Protein AF-A0A961TAI5-F1 (afdb_monomer_lite)

Secondary structure (DSSP, 8-state):
---EEEEE-B--TTS-HHHHHHHHHHHHHHHHTTT-EEES-SS-B-SHHHHHHHHHHHHHT--SEEEE-

Structure (mmCIF, N/CA/C/O backbone):
data_AF-A0A961TAI5-F1
#
_entry.id   AF-A0A961TAI5-F1
#
loop_
_atom_site.group_PDB
_atom_site.id
_atom_site.type_symbol
_atom_site.label_atom_id
_atom_site.label_alt_id
_atom_site.label_comp_id
_atom_site.label_asym_id
_atom_site.label_entity_id
_atom_site.label_seq_id
_atom_site.pdbx_PDB_ins_code
_atom_site.Cartn_x
_atom_site.Cartn_y
_atom_site.Cartn_z
_atom_site.occupancy
_atom_site.B_iso_or_equiv
_atom_site.auth_seq_id
_atom_site.auth_comp_id
_atom_site.auth_asym_id
_atom_site.auth_atom_id
_atom_site.pdbx_PDB_model_num
ATOM 1 N N . MET A 1 1 ? -18.895 0.055 13.830 1.00 77.12 1 MET A N 1
ATOM 2 C CA . MET A 1 1 ? -17.802 0.932 14.310 1.00 77.12 1 MET A CA 1
ATOM 3 C C . MET A 1 1 ? -16.898 1.250 13.132 1.00 77.12 1 MET A C 1
ATOM 5 O O . MET A 1 1 ? -16.663 0.354 12.328 1.00 77.12 1 MET A O 1
ATOM 9 N N . ARG A 1 2 ? -16.442 2.499 12.990 1.00 89.25 2 ARG A N 1
ATOM 10 C CA . ARG A 1 2 ? -15.465 2.872 11.956 1.00 89.25 2 ARG A CA 1
ATOM 11 C C . ARG A 1 2 ? -14.096 2.310 12.358 1.00 89.25 2 ARG A C 1
ATOM 13 O O . ARG A 1 2 ? -13.663 2.597 13.466 1.00 89.25 2 ARG A O 1
ATOM 20 N N . LYS A 1 3 ? -13.474 1.508 11.489 1.00 95.81 3 LYS A N 1
ATOM 21 C CA . LYS A 1 3 ? -12.130 0.935 11.675 1.00 95.81 3 LYS A CA 1
ATOM 22 C C . LYS A 1 3 ? -11.094 1.669 10.824 1.00 95.81 3 LYS A C 1
ATOM 24 O O . LYS A 1 3 ? -11.474 2.321 9.846 1.00 95.81 3 LYS A O 1
ATOM 29 N N . ILE A 1 4 ? -9.822 1.520 11.176 1.00 97.38 4 ILE A N 1
ATOM 30 C CA . ILE A 1 4 ? -8.672 1.897 10.353 1.00 97.38 4 ILE A CA 1
ATOM 31 C C . ILE A 1 4 ? -8.218 0.656 9.578 1.00 97.38 4 ILE A C 1
ATOM 33 O O . ILE A 1 4 ? -7.772 -0.332 10.164 1.00 97.38 4 ILE A O 1
ATOM 37 N N . LEU A 1 5 ? -8.351 0.699 8.255 1.00 97.75 5 LEU A N 1
ATOM 38 C CA . LEU A 1 5 ? -7.800 -0.301 7.348 1.00 97.75 5 LEU A CA 1
ATOM 39 C C . LEU A 1 5 ? -6.434 0.186 6.873 1.00 97.75 5 LEU A C 1
ATOM 41 O O . LEU A 1 5 ? -6.343 1.177 6.147 1.00 97.75 5 LEU A O 1
ATOM 45 N N . GLY A 1 6 ? -5.383 -0.508 7.285 1.00 98.06 6 GLY A N 1
ATOM 46 C CA . GLY A 1 6 ? -4.048 -0.311 6.748 1.00 98.06 6 GLY A CA 1
ATOM 47 C C . GLY A 1 6 ? -3.899 -1.045 5.425 1.00 98.06 6 GLY A C 1
ATOM 48 O O . GLY A 1 6 ? -4.242 -2.222 5.349 1.00 98.06 6 GLY A O 1
ATOM 49 N N . ILE A 1 7 ? -3.382 -0.377 4.400 1.00 98.25 7 ILE A N 1
ATOM 50 C CA . ILE A 1 7 ? -3.098 -0.987 3.100 1.00 98.25 7 ILE A CA 1
ATOM 51 C C . ILE A 1 7 ? -1.597 -0.997 2.812 1.00 98.25 7 ILE A C 1
ATOM 53 O O . ILE A 1 7 ? -0.890 -0.031 3.102 1.00 98.25 7 ILE A O 1
ATOM 57 N N . LEU A 1 8 ? -1.125 -2.086 2.207 1.00 98.25 8 LEU A N 1
ATOM 58 C CA . LEU A 1 8 ? 0.206 -2.192 1.609 1.00 98.25 8 LEU A CA 1
ATOM 59 C C . LEU A 1 8 ? 0.049 -2.710 0.175 1.00 98.25 8 LEU A C 1
ATOM 61 O O . LEU A 1 8 ? -0.073 -3.922 -0.009 1.00 98.25 8 LEU A O 1
ATOM 65 N N . PRO A 1 9 ? 0.010 -1.812 -0.822 1.00 98.00 9 PRO A N 1
ATOM 66 C CA . PRO A 1 9 ? -0.058 -2.198 -2.226 1.00 98.00 9 PRO A CA 1
ATOM 67 C C . PRO A 1 9 ? 1.309 -2.672 -2.714 1.00 98.00 9 PRO A C 1
ATOM 69 O O . PRO A 1 9 ? 2.215 -1.861 -2.894 1.00 98.00 9 PRO A O 1
ATOM 72 N N . LEU A 1 10 ? 1.486 -3.974 -2.905 1.00 97.44 10 LEU A N 1
ATOM 73 C CA . LEU A 1 10 ? 2.750 -4.579 -3.308 1.00 97.44 10 LEU A CA 1
ATOM 74 C C . LEU A 1 10 ? 2.743 -4.855 -4.813 1.00 97.44 10 LEU A C 1
ATOM 76 O O . LEU A 1 10 ? 1.906 -5.582 -5.341 1.00 97.44 10 LEU A O 1
ATOM 80 N N . GLY A 1 11 ? 3.727 -4.301 -5.512 1.00 95.50 11 GLY A N 1
ATOM 81 C CA . GLY A 1 11 ? 3.914 -4.479 -6.945 1.00 95.50 11 GLY A CA 1
ATOM 82 C C . GLY A 1 11 ? 5.198 -5.229 -7.272 1.00 95.50 11 GLY A C 1
ATOM 83 O O . GLY A 1 11 ? 6.128 -5.316 -6.472 1.00 95.50 11 GLY A O 1
ATOM 84 N N . ARG A 1 12 ? 5.285 -5.729 -8.506 1.00 95.06 12 ARG A N 1
ATOM 85 C CA . ARG A 1 12 ? 6.568 -6.078 -9.127 1.00 95.06 12 ARG A CA 1
ATOM 86 C C . ARG A 1 12 ? 6.787 -5.167 -10.328 1.00 95.06 12 ARG A C 1
ATOM 88 O O . ARG A 1 12 ? 5.862 -5.026 -11.126 1.00 95.06 12 ARG A O 1
ATOM 95 N N . PRO A 1 13 ? 7.995 -4.616 -10.520 1.00 93.69 13 PRO A N 1
ATOM 96 C CA . PRO A 1 13 ? 8.275 -3.741 -11.658 1.00 93.69 13 PRO A CA 1
ATOM 97 C C . PRO A 1 13 ? 8.270 -4.491 -13.001 1.00 93.69 13 PRO A C 1
ATOM 99 O O . PRO A 1 13 ? 8.313 -3.873 -14.055 1.00 93.69 13 PRO A O 1
ATOM 102 N N . THR A 1 14 ? 8.222 -5.827 -12.976 1.00 94.69 14 THR A N 1
ATOM 103 C CA . THR A 1 14 ? 8.112 -6.682 -14.165 1.00 94.69 14 THR A CA 1
ATOM 104 C C . THR A 1 14 ? 6.672 -6.917 -14.626 1.00 94.69 14 THR A C 1
ATOM 106 O O . THR A 1 14 ? 6.468 -7.590 -15.635 1.00 94.69 14 THR A O 1
ATOM 109 N N . PHE A 1 15 ? 5.673 -6.436 -13.884 1.00 91.75 15 PHE A N 1
ATOM 110 C CA . PHE A 1 15 ? 4.268 -6.518 -14.280 1.00 91.75 15 PHE A CA 1
ATOM 111 C C . PHE A 1 15 ? 3.884 -5.350 -15.188 1.00 91.75 15 PHE A C 1
ATOM 113 O O . PHE A 1 15 ? 4.647 -4.404 -15.376 1.00 91.75 15 PHE A O 1
ATOM 120 N N . ASP A 1 16 ? 2.670 -5.409 -15.729 1.00 97.25 16 ASP A N 1
ATOM 121 C CA . ASP A 1 16 ? 2.034 -4.245 -16.335 1.00 97.25 16 ASP A CA 1
ATOM 122 C C . ASP A 1 16 ? 1.697 -3.231 -15.229 1.00 97.25 16 ASP A C 1
ATOM 124 O O . ASP A 1 16 ? 0.658 -3.315 -14.569 1.00 97.25 16 ASP A O 1
ATOM 128 N N . VAL A 1 17 ? 2.645 -2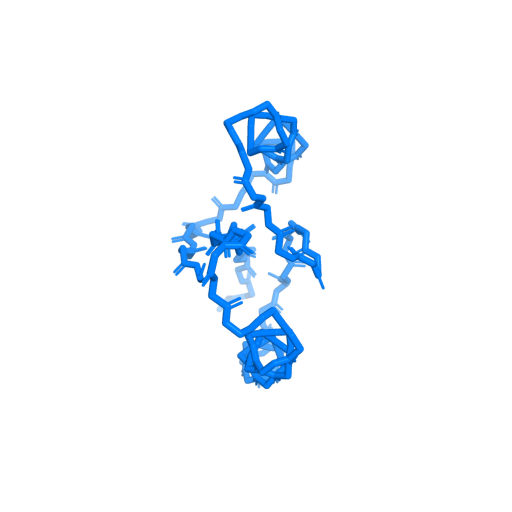.329 -14.966 1.00 96.50 17 VAL A N 1
ATOM 129 C CA . VAL A 1 17 ? 2.537 -1.317 -13.911 1.00 96.50 17 VAL A CA 1
ATOM 130 C C . VAL A 1 17 ? 1.352 -0.374 -14.151 1.00 96.50 17 VAL A C 1
ATOM 132 O O . VAL A 1 17 ? 0.562 -0.227 -13.219 1.00 96.50 17 VAL A O 1
ATOM 135 N N . PRO A 1 18 ? 1.141 0.195 -15.358 1.00 97.38 18 PRO A N 1
ATOM 136 C CA . PRO A 1 18 ? -0.037 1.024 -15.622 1.00 97.38 18 PRO A CA 1
ATOM 137 C C . PRO A 1 18 ? -1.362 0.320 -15.306 1.00 97.38 18 PRO A C 1
ATOM 139 O O . PRO A 1 18 ? -2.238 0.895 -14.657 1.00 97.38 18 PRO A O 1
ATOM 142 N N . TYR A 1 19 ? -1.508 -0.946 -15.707 1.00 97.44 19 TYR A N 1
ATOM 143 C CA . TYR A 1 19 ? -2.711 -1.715 -15.394 1.00 97.44 19 TYR A CA 1
ATOM 144 C C . TYR A 1 19 ? -2.850 -1.994 -13.889 1.00 97.44 19 TYR A C 1
ATOM 146 O O . TYR A 1 19 ? -3.947 -1.905 -13.332 1.00 97.44 19 TYR A O 1
ATOM 154 N N . ALA A 1 20 ? -1.749 -2.310 -13.205 1.00 97.44 20 ALA A N 1
ATOM 155 C CA . ALA A 1 20 ? -1.753 -2.533 -11.761 1.00 97.44 20 ALA A CA 1
ATOM 156 C C . ALA A 1 20 ? -2.142 -1.265 -10.976 1.00 97.44 20 ALA A C 1
ATOM 158 O O . ALA A 1 20 ? -2.901 -1.358 -10.012 1.00 97.44 20 ALA A O 1
ATOM 159 N N . GLU A 1 21 ? -1.698 -0.082 -11.410 1.00 97.62 21 GLU A N 1
ATOM 160 C CA . GLU A 1 21 ? -2.092 1.206 -10.823 1.00 97.62 21 GLU A CA 1
ATOM 161 C C . GLU A 1 21 ? -3.587 1.500 -11.025 1.00 97.62 21 GLU A C 1
ATOM 163 O O . GLU A 1 21 ? -4.263 1.924 -10.084 1.00 97.62 21 GLU A O 1
ATOM 168 N N . GLU A 1 22 ? -4.140 1.194 -12.207 1.00 98.31 22 GLU A N 1
ATOM 169 C CA . GLU A 1 22 ? -5.585 1.291 -12.463 1.00 98.31 22 GLU A CA 1
ATOM 170 C C . GLU A 1 22 ? -6.378 0.413 -11.481 1.00 98.31 22 GLU A C 1
ATOM 172 O O . GLU A 1 22 ? -7.354 0.859 -10.864 1.00 98.31 22 GLU A O 1
ATOM 177 N N . LYS A 1 23 ? -5.946 -0.841 -11.290 1.00 98.00 23 LYS A N 1
ATOM 178 C CA . LYS A 1 23 ? -6.611 -1.764 -10.361 1.00 98.00 23 LYS A CA 1
ATOM 179 C C . LYS A 1 23 ? -6.451 -1.346 -8.912 1.00 98.00 23 LYS A C 1
ATOM 181 O O . LYS A 1 23 ? -7.429 -1.436 -8.172 1.00 98.00 23 LYS A O 1
ATOM 186 N N . LEU A 1 24 ? -5.286 -0.839 -8.519 1.00 98.19 24 LEU A N 1
ATOM 187 C CA . LEU A 1 24 ? -5.084 -0.277 -7.188 1.00 98.19 24 LEU A CA 1
ATOM 188 C C . LEU A 1 24 ? -6.073 0.866 -6.919 1.00 98.19 24 LEU A C 1
ATOM 190 O O . LEU A 1 24 ? -6.744 0.864 -5.885 1.00 98.19 24 LEU A O 1
ATOM 194 N N . GLY A 1 25 ? -6.237 1.788 -7.872 1.00 98.00 25 GLY A N 1
ATOM 195 C CA . GLY A 1 25 ? -7.223 2.867 -7.774 1.00 98.00 25 GLY A CA 1
ATOM 196 C C . GLY A 1 25 ? -8.648 2.343 -7.568 1.00 98.00 25 GLY A C 1
ATOM 197 O O . GLY A 1 25 ? -9.355 2.792 -6.663 1.00 98.00 25 GLY A O 1
ATOM 198 N N . ALA A 1 26 ? -9.053 1.333 -8.343 1.00 98.19 26 ALA A N 1
ATOM 199 C CA . ALA A 1 26 ? -10.368 0.707 -8.204 1.00 98.19 26 ALA A CA 1
ATOM 200 C C . ALA A 1 26 ? -10.562 0.004 -6.844 1.00 98.19 26 ALA A C 1
ATOM 202 O O . ALA A 1 26 ? -11.641 0.096 -6.250 1.00 98.19 26 ALA A O 1
ATOM 203 N N . MET A 1 27 ? -9.530 -0.672 -6.327 1.00 97.75 27 MET A N 1
ATOM 204 C CA . MET A 1 27 ? -9.564 -1.330 -5.015 1.00 97.75 27 MET A CA 1
ATOM 205 C C . MET A 1 27 ? -9.688 -0.313 -3.878 1.00 97.75 27 MET A C 1
ATOM 207 O O . MET A 1 27 ? -10.546 -0.474 -3.009 1.00 97.75 27 MET A O 1
ATOM 211 N N . ILE A 1 28 ? -8.899 0.764 -3.907 1.00 97.12 28 ILE A N 1
ATOM 212 C CA . ILE A 1 28 ? -8.973 1.847 -2.915 1.00 97.12 28 ILE A CA 1
ATOM 213 C C . ILE A 1 28 ? -10.368 2.479 -2.921 1.00 97.12 28 ILE A C 1
ATOM 215 O O . ILE A 1 28 ? -10.992 2.577 -1.866 1.00 97.12 28 ILE A O 1
ATOM 219 N N . ALA A 1 29 ? -10.905 2.812 -4.098 1.00 96.75 29 ALA A N 1
ATOM 220 C CA . ALA A 1 29 ? -12.254 3.363 -4.220 1.00 96.75 29 ALA A CA 1
ATOM 221 C C . ALA A 1 29 ? -13.330 2.396 -3.686 1.00 96.75 29 ALA A C 1
ATOM 223 O O . ALA A 1 29 ? -14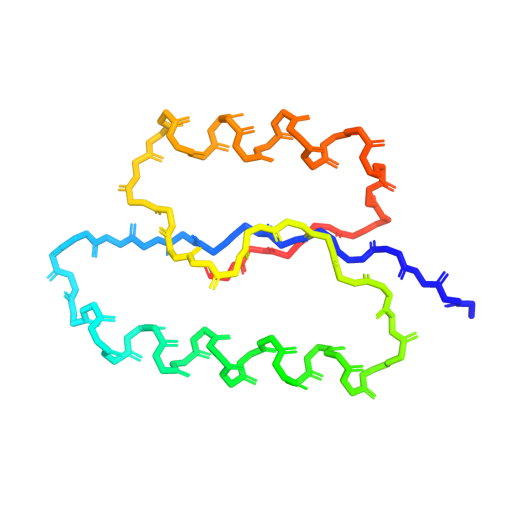.341 2.812 -3.117 1.00 96.75 29 ALA A O 1
ATOM 224 N N . ALA A 1 30 ? -13.137 1.083 -3.840 1.00 96.44 30 ALA A N 1
ATOM 225 C CA . ALA A 1 30 ? -14.029 0.093 -3.248 1.00 96.44 30 ALA A CA 1
ATOM 226 C C . ALA A 1 30 ? -13.948 0.074 -1.714 1.00 96.44 30 ALA A C 1
ATOM 228 O O . ALA A 1 30 ? -14.995 0.020 -1.068 1.00 96.44 30 ALA A O 1
ATOM 229 N N . LEU A 1 31 ? -12.744 0.167 -1.141 1.00 95.44 31 LEU A N 1
ATOM 230 C CA . LEU A 1 31 ? -12.534 0.213 0.307 1.00 95.44 31 LEU A CA 1
ATOM 231 C C . LEU A 1 31 ? -13.100 1.495 0.937 1.00 95.44 31 LEU A C 1
AT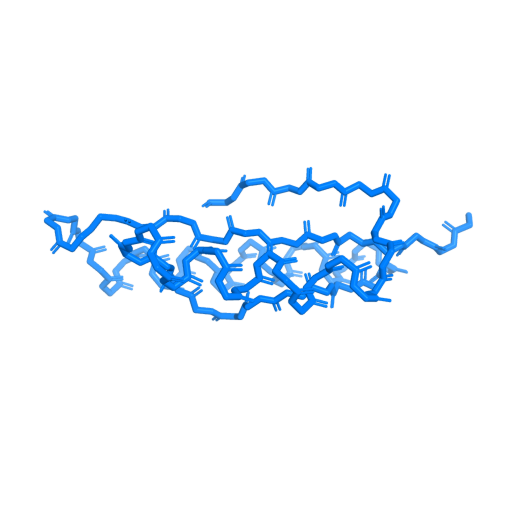OM 233 O O . LEU A 1 31 ? -13.734 1.433 1.988 1.00 95.44 31 LEU A O 1
ATOM 237 N N . GLU A 1 32 ? -12.942 2.645 0.281 1.00 94.50 32 GLU A N 1
ATOM 238 C CA . GLU A 1 32 ? -13.462 3.934 0.763 1.00 94.50 32 GLU A CA 1
ATOM 239 C C . GLU A 1 32 ? -14.995 3.939 0.877 1.00 94.50 32 GLU A C 1
ATOM 241 O O . GLU A 1 32 ? -15.552 4.496 1.826 1.00 94.50 32 GLU A O 1
ATOM 246 N N 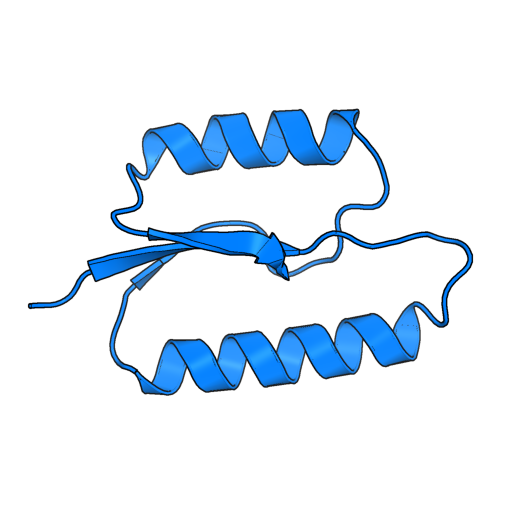. ARG A 1 33 ? -15.695 3.226 -0.018 1.00 96.75 33 ARG A N 1
ATOM 247 C CA . ARG A 1 33 ? -17.161 3.064 0.042 1.00 96.75 33 ARG A CA 1
ATOM 248 C C . ARG A 1 33 ? -17.654 2.274 1.258 1.00 96.75 33 ARG A C 1
ATOM 250 O O . ARG A 1 33 ? -18.841 2.345 1.565 1.00 96.75 33 ARG A O 1
ATOM 257 N N . LEU A 1 34 ? -16.783 1.548 1.964 1.00 94.06 34 LEU A N 1
ATOM 258 C CA . LEU A 1 34 ? -17.145 0.826 3.191 1.00 94.06 34 LEU A CA 1
ATOM 259 C C . LEU A 1 34 ? -17.309 1.759 4.404 1.00 94.06 34 LEU A C 1
ATOM 261 O O . LEU A 1 34 ? -17.765 1.322 5.460 1.00 94.06 34 LEU A O 1
ATOM 265 N N . GLY A 1 35 ? -16.930 3.038 4.283 1.00 94.06 35 GLY A N 1
ATOM 266 C CA . GLY A 1 35 ? -17.023 4.011 5.377 1.00 94.06 35 GLY A CA 1
ATOM 267 C C . GLY A 1 35 ? -15.984 3.796 6.485 1.00 94.06 35 GLY A C 1
ATOM 268 O O . GLY A 1 35 ? -16.164 4.260 7.614 1.00 94.06 35 GLY A O 1
ATOM 269 N N . HIS A 1 36 ? -14.904 3.073 6.184 1.00 95.25 36 HIS A N 1
ATOM 270 C CA . HIS A 1 36 ? -13.739 2.913 7.052 1.00 95.25 36 HIS A CA 1
ATOM 271 C C . HIS A 1 36 ? -12.663 3.954 6.720 1.00 95.25 36 HIS A C 1
ATOM 273 O O . HIS A 1 36 ? -12.625 4.493 5.617 1.00 95.25 36 HIS A O 1
ATOM 279 N N . GLN A 1 37 ? -11.793 4.256 7.684 1.00 95.75 37 GLN A N 1
ATOM 280 C CA . GLN A 1 37 ? -10.613 5.081 7.429 1.00 95.75 37 GLN A CA 1
ATOM 281 C C . GLN A 1 37 ? -9.559 4.212 6.741 1.00 95.75 37 GLN A C 1
ATOM 283 O O . GLN A 1 37 ? -9.277 3.117 7.215 1.00 95.75 37 GLN A O 1
ATOM 288 N N . ILE A 1 38 ? -8.980 4.694 5.643 1.00 96.88 38 ILE A N 1
ATOM 289 C CA . ILE A 1 38 ? -7.916 3.990 4.918 1.00 96.88 38 ILE A CA 1
ATOM 290 C C . ILE A 1 38 ? -6.577 4.669 5.218 1.00 96.88 38 ILE A C 1
ATOM 292 O O . ILE A 1 38 ? -6.412 5.853 4.915 1.00 96.88 38 ILE A O 1
ATOM 296 N N . ALA A 1 39 ? -5.626 3.918 5.769 1.00 97.31 39 ALA A N 1
ATOM 297 C CA . ALA A 1 39 ? -4.264 4.355 6.067 1.00 97.31 39 ALA A CA 1
ATOM 298 C C . ALA A 1 39 ? -3.249 3.593 5.201 1.00 97.31 39 ALA A C 1
ATOM 300 O O . ALA A 1 39 ? -3.446 2.418 4.903 1.00 97.31 39 ALA A O 1
ATOM 301 N N . GLY A 1 40 ? -2.154 4.248 4.814 1.00 97.00 40 GLY A N 1
ATOM 302 C CA . GLY A 1 40 ? -1.097 3.657 3.986 1.00 97.00 40 GLY A CA 1
ATOM 303 C C . GLY A 1 40 ? -1.025 4.209 2.551 1.00 97.00 40 GLY A C 1
ATOM 304 O O . GLY A 1 40 ? -1.811 5.090 2.178 1.00 97.00 40 GLY A O 1
ATOM 305 N N . PRO A 1 41 ? -0.052 3.731 1.751 1.00 97.38 41 PRO A N 1
ATOM 306 C CA . PRO A 1 41 ? 0.267 4.287 0.437 1.00 97.38 41 PRO A CA 1
ATOM 307 C C . PRO A 1 41 ? -0.867 4.157 -0.581 1.00 97.38 41 PRO A C 1
ATOM 309 O O . PRO A 1 41 ? -1.592 3.168 -0.608 1.00 97.38 41 PRO A O 1
ATOM 312 N N . ARG A 1 42 ? -0.973 5.146 -1.475 1.00 96.94 42 ARG A N 1
ATOM 313 C CA . ARG A 1 42 ? -1.901 5.140 -2.626 1.00 96.94 42 ARG A CA 1
ATOM 314 C C . ARG A 1 42 ? -1.202 4.814 -3.952 1.00 96.94 42 ARG A C 1
ATOM 316 O O . ARG A 1 42 ? -1.723 5.125 -5.014 1.00 96.94 42 ARG A O 1
ATOM 323 N N . HIS A 1 43 ? -0.016 4.218 -3.866 1.00 97.00 43 HIS A N 1
ATOM 324 C CA . HIS A 1 43 ? 0.831 3.807 -4.982 1.00 97.00 43 HIS A CA 1
ATOM 325 C C . HIS A 1 43 ? 1.425 2.421 -4.699 1.00 97.00 43 HIS A C 1
ATOM 327 O O . HIS A 1 43 ? 1.437 1.976 -3.549 1.00 97.00 43 HIS A O 1
ATOM 333 N N . LEU A 1 44 ? 1.910 1.753 -5.747 1.00 98.00 44 LEU A N 1
ATOM 334 C CA . LEU A 1 44 ? 2.548 0.440 -5.654 1.00 98.00 44 LEU A CA 1
ATOM 335 C C . LEU A 1 44 ? 3.941 0.535 -5.017 1.00 98.00 44 LEU A C 1
ATOM 337 O O . LEU A 1 44 ? 4.741 1.402 -5.363 1.00 98.00 44 LEU A O 1
ATOM 341 N N . LEU A 1 45 ? 4.241 -0.399 -4.120 1.00 98.19 45 LEU A N 1
ATOM 342 C CA . LEU A 1 45 ? 5.541 -0.591 -3.485 1.00 98.19 45 LEU A CA 1
ATOM 343 C C . LEU A 1 45 ? 6.263 -1.722 -4.217 1.00 98.19 45 LEU A C 1
ATOM 345 O O . LEU A 1 45 ? 5.790 -2.858 -4.223 1.00 98.19 45 LEU A O 1
ATOM 349 N N . PHE A 1 46 ? 7.392 -1.421 -4.855 1.00 97.38 46 PHE A N 1
ATOM 350 C CA . PHE A 1 46 ? 8.077 -2.375 -5.738 1.00 97.38 46 PHE A CA 1
ATOM 351 C C . PHE A 1 46 ? 9.197 -3.169 -5.066 1.00 97.38 46 PHE A C 1
ATOM 353 O O . PHE A 1 46 ? 9.671 -4.159 -5.627 1.00 97.38 46 PHE A O 1
ATOM 360 N N . ASP A 1 47 ? 9.628 -2.741 -3.882 1.00 96.88 47 ASP A N 1
ATOM 361 C CA . ASP A 1 47 ? 10.757 -3.328 -3.178 1.00 96.88 47 ASP A CA 1
ATOM 362 C C . ASP A 1 47 ? 10.561 -3.348 -1.655 1.00 96.88 47 ASP A C 1
ATOM 364 O O . ASP A 1 47 ? 9.595 -2.822 -1.086 1.00 96.88 47 ASP A O 1
ATOM 368 N N . ALA A 1 48 ? 11.491 -4.031 -0.991 1.00 96.88 48 ALA A N 1
ATOM 369 C CA . ALA A 1 48 ? 11.454 -4.236 0.446 1.00 96.88 48 ALA A CA 1
ATOM 370 C C . ALA A 1 48 ? 11.697 -2.947 1.241 1.00 96.88 48 ALA A C 1
ATOM 372 O O . ALA A 1 48 ? 11.148 -2.819 2.336 1.00 96.88 48 ALA A O 1
ATOM 373 N N . ASP A 1 49 ? 12.487 -2.008 0.724 1.00 97.75 49 ASP A N 1
ATOM 374 C CA . ASP A 1 49 ? 12.844 -0.786 1.446 1.00 97.75 49 ASP A CA 1
ATOM 375 C C . ASP A 1 49 ? 11.659 0.181 1.464 1.00 97.75 49 ASP A C 1
ATOM 377 O O . ASP A 1 49 ? 11.240 0.620 2.540 1.00 97.75 49 ASP A O 1
ATOM 381 N N . ALA A 1 50 ? 11.022 0.393 0.309 1.00 97.06 50 ALA A N 1
ATOM 382 C CA . ALA A 1 50 ? 9.766 1.129 0.193 1.00 97.06 50 ALA A CA 1
ATOM 383 C C . ALA A 1 50 ? 8.675 0.508 1.082 1.00 97.06 50 ALA A C 1
ATOM 385 O O . ALA A 1 50 ? 7.950 1.216 1.784 1.00 97.06 50 ALA A O 1
ATOM 386 N N . THR A 1 51 ? 8.602 -0.827 1.123 1.00 97.44 51 THR A N 1
ATOM 387 C CA . THR A 1 51 ? 7.640 -1.541 1.977 1.00 97.44 51 THR A CA 1
ATOM 388 C C . THR A 1 51 ? 7.910 -1.330 3.465 1.00 97.44 51 THR A C 1
ATOM 390 O O . THR A 1 51 ? 6.979 -1.070 4.226 1.00 97.44 51 THR A O 1
ATOM 393 N N . ARG A 1 52 ? 9.172 -1.405 3.907 1.00 97.81 52 ARG A N 1
ATOM 394 C CA . ARG A 1 52 ? 9.549 -1.169 5.312 1.00 97.81 52 ARG A CA 1
ATOM 395 C C . ARG A 1 52 ? 9.268 0.268 5.736 1.00 97.81 52 ARG A C 1
ATOM 397 O O . ARG A 1 52 ? 8.775 0.475 6.842 1.00 97.81 52 ARG A O 1
ATOM 404 N N . GLN A 1 53 ? 9.541 1.238 4.865 1.00 97.50 53 GLN A N 1
ATOM 405 C CA . GLN A 1 53 ? 9.236 2.640 5.130 1.00 97.50 53 GLN A CA 1
ATOM 406 C C . GLN A 1 53 ? 7.725 2.854 5.286 1.00 97.50 53 GLN A C 1
ATOM 408 O O . GLN A 1 53 ? 7.289 3.420 6.288 1.00 97.50 53 GLN A O 1
ATOM 413 N N . ALA A 1 54 ? 6.927 2.338 4.345 1.00 97.44 54 ALA A N 1
ATOM 414 C CA . ALA A 1 54 ? 5.469 2.419 4.404 1.00 97.44 54 ALA A CA 1
ATOM 415 C C . ALA A 1 54 ? 4.898 1.737 5.655 1.00 97.44 54 ALA A C 1
ATOM 417 O O . ALA A 1 54 ? 4.000 2.278 6.298 1.00 97.44 54 ALA A O 1
ATOM 418 N N . LEU A 1 55 ? 5.440 0.573 6.024 1.00 96.81 55 LEU A N 1
ATOM 419 C CA . LEU A 1 55 ? 5.049 -0.141 7.236 1.00 96.81 55 LEU A CA 1
ATOM 420 C C . LEU A 1 55 ? 5.348 0.679 8.497 1.00 96.81 55 LEU A C 1
ATOM 422 O O . LEU A 1 55 ? 4.508 0.721 9.390 1.00 96.81 55 LEU A O 1
ATOM 426 N N . GLY A 1 56 ? 6.501 1.354 8.557 1.00 96.75 56 GLY A N 1
ATOM 427 C CA . GLY A 1 56 ? 6.867 2.231 9.672 1.00 96.75 56 GLY A CA 1
ATOM 428 C C . GLY A 1 56 ? 5.827 3.326 9.908 1.00 96.75 56 GLY A C 1
ATOM 429 O O . GLY A 1 56 ? 5.299 3.437 11.011 1.00 96.75 56 GLY A O 1
ATOM 430 N N . THR A 1 57 ? 5.451 4.057 8.855 1.00 95.19 57 THR A N 1
ATOM 431 C CA . THR A 1 57 ? 4.382 5.068 8.927 1.00 95.19 57 THR A CA 1
ATOM 432 C C . THR A 1 57 ? 3.031 4.443 9.276 1.00 95.19 57 THR A C 1
ATOM 434 O O . THR A 1 57 ? 2.289 4.972 10.096 1.00 95.19 57 THR A O 1
ATOM 437 N N . LEU A 1 58 ? 2.704 3.286 8.695 1.00 96.44 58 LEU A N 1
ATOM 438 C CA . LEU A 1 58 ? 1.422 2.631 8.942 1.00 96.44 58 LEU A CA 1
ATOM 439 C C . LEU A 1 58 ? 1.269 2.159 10.397 1.00 96.44 58 LEU A C 1
ATOM 441 O O . LEU A 1 58 ? 0.164 2.171 10.934 1.00 96.44 58 LEU A O 1
ATOM 445 N N . MET A 1 59 ? 2.356 1.758 11.057 1.00 95.56 59 MET A N 1
ATOM 446 C CA . MET A 1 59 ? 2.317 1.361 12.467 1.00 95.56 59 MET A CA 1
ATOM 447 C C . MET A 1 59 ? 1.922 2.517 13.398 1.00 95.56 59 MET A C 1
ATOM 449 O O . MET A 1 59 ? 1.283 2.270 14.423 1.00 95.56 59 MET A O 1
ATOM 453 N N . GLU A 1 60 ? 2.247 3.763 13.043 1.00 96.38 60 GLU A N 1
ATOM 454 C CA . GLU A 1 60 ? 1.854 4.955 13.810 1.00 96.38 60 GLU A CA 1
ATOM 455 C C . GLU A 1 60 ? 0.334 5.182 13.769 1.00 96.38 60 GLU A C 1
ATOM 457 O O . GLU A 1 60 ? -0.263 5.585 14.769 1.00 96.38 60 GLU A O 1
ATOM 462 N N . GLU A 1 61 ? -0.300 4.812 12.653 1.00 95.06 61 GLU A N 1
ATOM 463 C CA . GLU A 1 61 ? -1.750 4.887 12.428 1.00 95.06 61 GLU A CA 1
ATOM 464 C C . GLU A 1 61 ? -2.541 3.782 13.154 1.00 95.06 61 GLU A C 1
ATOM 466 O O . GLU A 1 61 ? -3.765 3.860 13.240 1.00 95.06 61 GLU A O 1
ATOM 471 N N . LYS A 1 62 ? -1.862 2.755 13.694 1.00 95.69 62 LYS A N 1
ATOM 472 C CA . LYS A 1 62 ? -2.453 1.637 14.462 1.00 95.69 62 LYS A CA 1
ATOM 473 C C . LYS A 1 62 ? -3.682 1.006 13.775 1.00 95.69 62 LYS A C 1
ATOM 475 O O . LYS A 1 62 ? -4.777 1.023 14.344 1.00 95.69 62 LYS A O 1
ATOM 480 N 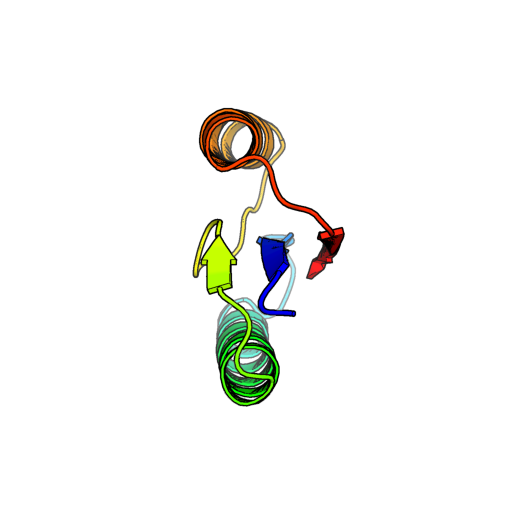N . PRO A 1 63 ? -3.526 0.441 12.564 1.00 97.06 63 PRO A N 1
ATOM 481 C CA . PRO A 1 63 ? -4.640 -0.150 11.837 1.00 97.06 63 PRO A CA 1
ATOM 482 C C . PRO A 1 63 ? -5.262 -1.326 12.599 1.00 97.06 63 PRO A C 1
ATOM 484 O O . PRO A 1 63 ? -4.558 -2.172 13.149 1.00 97.06 63 PRO A O 1
ATOM 487 N N . ASP A 1 64 ? -6.590 -1.419 12.560 1.00 97.44 64 ASP A N 1
ATOM 488 C CA . ASP A 1 64 ? -7.338 -2.561 13.098 1.00 97.44 64 ASP A CA 1
ATOM 489 C C . ASP A 1 64 ? -7.194 -3.802 12.206 1.00 97.44 64 ASP A C 1
ATOM 491 O O . ASP A 1 64 ? -7.339 -4.937 12.662 1.00 97.44 64 ASP A O 1
ATOM 495 N N . ILE A 1 65 ? -7.002 -3.578 10.902 1.00 96.06 65 ILE A N 1
ATOM 496 C CA . ILE A 1 65 ? -6.913 -4.606 9.864 1.00 96.06 65 ILE A CA 1
ATOM 497 C C . ILE A 1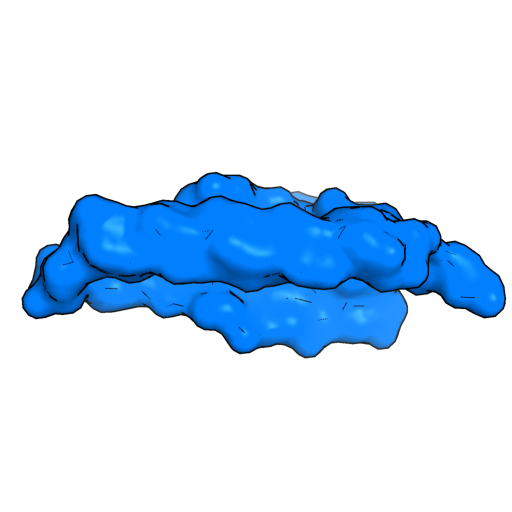 65 ? -5.829 -4.183 8.878 1.00 96.06 65 ILE A C 1
ATOM 499 O O . ILE A 1 65 ? -5.852 -3.055 8.389 1.00 96.06 65 ILE A O 1
ATOM 503 N N . LEU A 1 66 ? -4.921 -5.101 8.553 1.00 96.81 66 LEU A N 1
ATOM 504 C CA . LEU A 1 66 ? -3.973 -4.946 7.454 1.00 96.81 66 LEU A CA 1
ATOM 505 C C . LEU A 1 66 ? -4.500 -5.672 6.213 1.00 96.81 66 LEU A C 1
ATOM 507 O O . LEU A 1 66 ? -4.869 -6.844 6.289 1.00 96.81 66 LEU A O 1
ATOM 511 N N . VAL A 1 67 ? -4.500 -4.986 5.075 1.00 96.75 67 VAL A N 1
ATOM 512 C CA . VAL A 1 67 ? -4.866 -5.527 3.766 1.00 96.75 67 VAL A CA 1
ATOM 513 C C . VAL A 1 67 ? -3.654 -5.430 2.845 1.00 96.75 67 VAL A C 1
ATOM 515 O O . VAL A 1 67 ? -3.113 -4.348 2.619 1.00 96.75 67 VAL A O 1
ATOM 518 N N . LEU A 1 68 ? -3.227 -6.574 2.322 1.00 96.31 68 LEU A N 1
ATOM 519 C CA . LEU A 1 68 ? -2.216 -6.642 1.272 1.00 96.31 68 LEU A CA 1
ATOM 520 C C . LEU A 1 68 ? -2.933 -6.550 -0.074 1.00 96.31 68 LEU A C 1
ATOM 522 O O . LEU A 1 68 ? -3.866 -7.322 -0.310 1.00 96.31 68 LEU A O 1
ATOM 526 N N . LEU A 1 69 ? -2.525 -5.587 -0.899 1.00 93.25 69 LEU A N 1
ATOM 527 C CA . LEU A 1 69 ? -3.104 -5.320 -2.218 1.00 93.25 69 LEU A CA 1
ATOM 528 C C . LEU A 1 69 ? -2.084 -5.606 -3.315 1.00 93.25 69 LEU A C 1
ATOM 530 O O . LEU A 1 69 ? -0.890 -5.333 -3.065 1.00 93.25 69 LEU A O 1
#

Foldseek 3Di:
DAFEEEEAEEDAPPDPQVVSLVVLVVVVVVVVVVVHHYAFDSHYDHDDVSRVVRVVRVVVVVGPHYDYD

Sequence (69 aa):
MRKILGILPLGRPTFDVPYAEEKLGAMIAALERLGHQIAGPRHLLFDADATRQALGTLMEEKPDILVLL

pLDDT: mean 96.27, std 2.82, range [77.12, 98.31]

Radius of gyration: 12.07 Å; chains: 1; bounding box: 31×12×31 Å